Protein AF-V4UZD4-F1 (afdb_monomer)

Solvent-accessible surface area (backbone atoms only — not comparable to full-atom values): 6103 Å² total; per-residue (Å²): 132,57,80,69,66,77,44,46,91,41,92,93,30,60,66,68,76,42,76,93,79,80,92,80,88,84,89,83,81,92,60,79,69,57,59,57,54,53,52,51,52,54,51,52,51,25,53,78,70,69,66,61,73,81,91,63,98,68,89,87,91,84,89,85,88,86,88,84,86,88,86,90,81,80,90,77,83,81,89,85,88,134

InterPro domains:
  IPR036612 K Homology domain, type 1 superfamily [G3DSA:3.30.1370.10] (1-61)
  IPR045071 KH domain-containing BBP-like [PTHR11208] (29-71)

pLDDT: mean 72.92, std 15.08, range [44.41, 94.25]

Sequence (82 aa):
MTAGEKLKDKPGYEHLNEPLHMLVEAEFPEDESLDHYKKQQLRELAMLNGTLREESPSMSPSMSPSMSPFNNAGMKCAETGR

Mean predicted aligned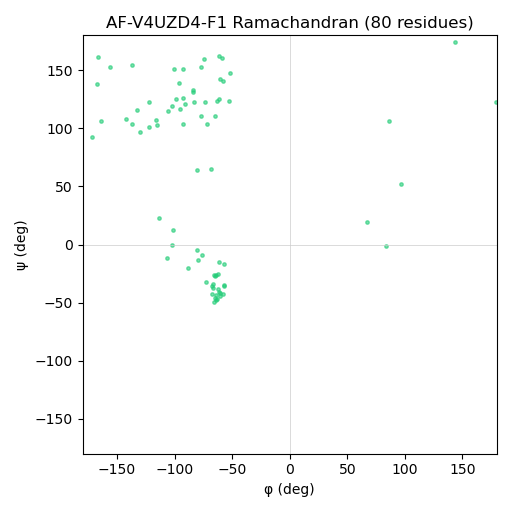 error: 17.57 Å

Radius of gyration: 25.88 Å; Cα contacts (8 Å, |Δi|>4): 14; chains: 1; bounding box: 53×65×50 Å

Structure (mmCIF, N/CA/C/O backbone):
data_AF-V4UZD4-F1
#
_entry.id   AF-V4UZD4-F1
#
loop_
_atom_site.group_PDB
_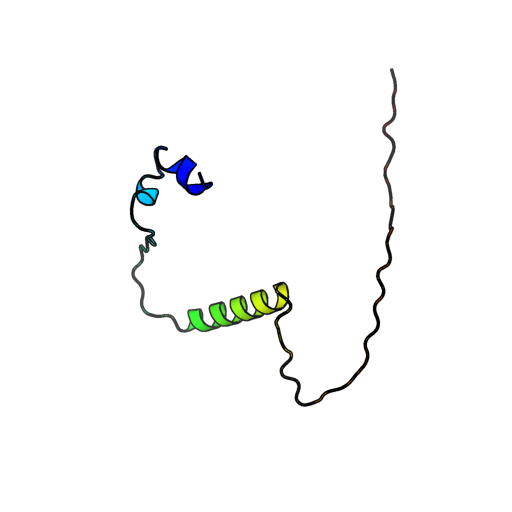atom_site.id
_atom_site.type_symbol
_atom_site.label_atom_id
_atom_site.label_alt_id
_atom_site.label_comp_id
_atom_site.label_asym_id
_atom_site.label_entity_id
_atom_site.label_seq_id
_atom_site.pdbx_PDB_ins_code
_atom_site.Cartn_x
_atom_site.Cartn_y
_atom_site.Cartn_z
_atom_site.occupancy
_atom_site.B_iso_or_equiv
_atom_site.auth_seq_id
_atom_site.auth_comp_id
_atom_site.auth_asym_id
_atom_site.auth_atom_id
_atom_site.pdbx_PDB_model_num
ATOM 1 N N . MET A 1 1 ? -20.982 -6.468 15.650 1.00 59.19 1 MET A N 1
ATOM 2 C CA . MET A 1 1 ? -20.784 -5.580 14.488 1.00 59.19 1 MET A CA 1
ATOM 3 C C . MET A 1 1 ? -19.306 -5.235 14.369 1.00 59.19 1 MET A C 1
ATOM 5 O O . MET A 1 1 ? -18.839 -4.300 15.015 1.00 59.19 1 MET A O 1
ATOM 9 N N . THR A 1 2 ? -18.570 -6.028 13.598 1.00 81.00 2 THR A N 1
ATOM 10 C CA . THR A 1 2 ? -17.200 -5.774 13.144 1.00 81.00 2 THR A CA 1
ATOM 11 C C . THR A 1 2 ? -17.148 -4.506 12.287 1.00 81.00 2 THR A C 1
ATOM 13 O O . THR A 1 2 ? -18.173 -4.028 11.796 1.00 81.00 2 THR A O 1
ATOM 16 N N . ALA A 1 3 ? -15.955 -3.936 12.108 1.00 78.06 3 ALA A N 1
ATOM 17 C CA . ALA A 1 3 ? -15.780 -2.727 11.304 1.00 78.06 3 ALA A CA 1
ATOM 18 C C . ALA A 1 3 ? -16.303 -2.897 9.862 1.00 78.06 3 ALA A C 1
ATOM 20 O O . ALA A 1 3 ? -16.912 -1.971 9.332 1.00 78.06 3 ALA A O 1
ATOM 21 N N . GLY A 1 4 ? -16.150 -4.091 9.274 1.00 75.44 4 GLY A N 1
ATOM 22 C CA . GLY A 1 4 ? -16.649 -4.407 7.932 1.00 75.44 4 GLY A CA 1
ATOM 23 C C . GLY A 1 4 ? -18.177 -4.436 7.829 1.00 75.44 4 GLY A C 1
ATOM 24 O O . GLY A 1 4 ? -18.734 -3.964 6.845 1.00 75.44 4 GLY A O 1
ATOM 25 N N . GLU A 1 5 ? -18.884 -4.901 8.864 1.00 82.00 5 GLU A N 1
ATOM 26 C CA . GLU A 1 5 ? -20.357 -4.950 8.861 1.00 82.00 5 GLU A CA 1
ATOM 27 C C . GLU A 1 5 ? -21.000 -3.556 8.831 1.00 82.00 5 GLU A C 1
ATOM 29 O O . GLU A 1 5 ? -22.094 -3.397 8.308 1.00 82.00 5 GLU A O 1
ATOM 34 N N . LYS A 1 6 ? -20.313 -2.525 9.338 1.00 84.06 6 LYS A N 1
ATOM 35 C CA . LYS A 1 6 ? -20.818 -1.138 9.362 1.00 84.06 6 LYS A CA 1
ATOM 36 C C . LYS A 1 6 ? -20.752 -0.433 7.999 1.00 84.06 6 LYS A C 1
ATOM 38 O O . LYS A 1 6 ? -21.224 0.698 7.884 1.00 84.06 6 LYS A O 1
ATOM 43 N N . LEU A 1 7 ? -20.101 -1.044 7.007 1.00 86.56 7 LEU A N 1
ATOM 44 C CA . LEU A 1 7 ? -19.850 -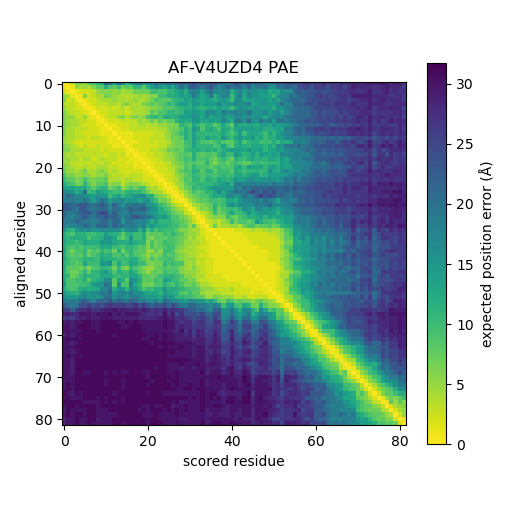0.444 5.693 1.00 86.56 7 LEU A CA 1
ATOM 45 C C . LEU A 1 7 ? -20.726 -1.029 4.576 1.00 86.56 7 LEU A C 1
ATOM 47 O O . LEU A 1 7 ? -20.782 -0.434 3.508 1.00 86.56 7 LEU A O 1
ATOM 51 N N . LYS A 1 8 ? -21.434 -2.136 4.825 1.00 83.12 8 LYS A N 1
ATOM 52 C CA . LYS A 1 8 ? -22.160 -2.912 3.802 1.00 83.12 8 LYS A CA 1
ATOM 53 C C . LYS A 1 8 ? -23.321 -2.185 3.116 1.00 83.12 8 LYS A C 1
ATOM 55 O O . LYS A 1 8 ? -23.624 -2.496 1.970 1.00 83.12 8 LYS A O 1
ATOM 60 N N . ASP A 1 9 ? -23.927 -1.210 3.790 1.00 82.50 9 ASP A N 1
ATOM 61 C CA . ASP A 1 9 ? -25.077 -0.447 3.276 1.00 82.50 9 ASP A CA 1
ATOM 62 C C . ASP A 1 9 ? -24.683 0.939 2.738 1.00 82.50 9 ASP A C 1
ATOM 64 O O . ASP A 1 9 ? -25.529 1.813 2.535 1.00 82.50 9 ASP A O 1
ATOM 68 N N . LYS A 1 10 ? -23.381 1.187 2.556 1.00 89.69 10 LYS A N 1
ATOM 69 C CA . LYS A 1 10 ? -22.870 2.449 2.014 1.00 89.69 10 LYS A CA 1
ATOM 70 C C . LYS A 1 10 ? -22.635 2.313 0.505 1.00 89.69 10 LYS A C 1
ATOM 72 O O . LYS A 1 10 ? -22.094 1.293 0.077 1.00 89.69 10 LYS A O 1
ATOM 77 N N . PRO A 1 11 ? -22.978 3.334 -0.303 1.00 89.88 11 PRO A N 1
ATOM 78 C CA . PRO A 1 11 ? -22.714 3.302 -1.740 1.00 89.88 11 PRO A CA 1
ATOM 79 C C . PRO A 1 11 ? -21.214 3.112 -2.015 1.00 89.88 11 PRO A C 1
ATOM 81 O O . PRO A 1 11 ? -20.380 3.671 -1.298 1.00 89.88 11 PRO A O 1
ATOM 84 N N . GLY A 1 12 ? -20.878 2.312 -3.032 1.00 87.62 12 GLY A N 1
ATOM 85 C CA . GLY A 1 12 ? -19.492 1.979 -3.394 1.00 87.62 12 GLY A CA 1
ATOM 86 C C . GLY A 1 12 ? -18.854 0.829 -2.602 1.00 87.62 12 GLY A C 1
ATOM 87 O O . GLY A 1 12 ? -17.725 0.453 -2.896 1.00 87.62 12 GLY A O 1
ATOM 88 N N . TYR A 1 13 ? -19.567 0.239 -1.638 1.00 91.19 13 TYR A N 1
ATOM 89 C CA . TYR A 1 13 ? -19.143 -0.954 -0.888 1.00 91.19 13 TYR A CA 1
ATOM 90 C C . TYR A 1 13 ? -20.024 -2.173 -1.182 1.00 91.19 13 TYR A C 1
ATOM 92 O O . TYR A 1 13 ? -20.099 -3.114 -0.393 1.00 91.19 13 TYR A O 1
ATOM 100 N N . GLU A 1 14 ? -20.690 -2.164 -2.334 1.00 90.19 14 GLU A N 1
ATOM 101 C CA . GLU A 1 14 ? -21.606 -3.218 -2.782 1.00 90.19 14 GLU A CA 1
ATOM 102 C C . GLU A 1 14 ? -20.909 -4.587 -2.827 1.00 90.19 14 GLU A C 1
ATOM 104 O O . GLU A 1 14 ? -21.475 -5.591 -2.394 1.00 90.19 14 GLU A O 1
ATOM 109 N N . HIS A 1 15 ? -19.623 -4.592 -3.188 1.00 89.06 15 HIS A N 1
ATOM 110 C CA . HIS A 1 15 ? -18.750 -5.764 -3.205 1.00 89.06 15 HIS A CA 1
ATOM 111 C C . HIS A 1 15 ? -18.552 -6.430 -1.825 1.00 89.06 15 HIS A C 1
ATOM 113 O O . HIS A 1 15 ? -18.047 -7.545 -1.749 1.00 89.06 15 HIS A O 1
ATOM 119 N N . LEU A 1 16 ? -18.901 -5.771 -0.709 1.00 88.50 16 LEU A N 1
ATOM 120 C CA . LEU A 1 16 ? -18.845 -6.366 0.639 1.00 88.50 16 LEU A CA 1
ATOM 121 C C . LEU A 1 16 ? -20.044 -7.276 0.942 1.00 88.50 16 LEU A C 1
ATOM 123 O O . LEU A 1 16 ? -20.038 -7.993 1.952 1.00 88.50 16 LEU A O 1
ATOM 127 N N . ASN A 1 17 ? -21.085 -7.203 0.111 1.00 87.38 17 ASN A N 1
ATOM 128 C CA . ASN A 1 17 ? -22.207 -8.140 0.115 1.00 87.38 17 ASN A CA 1
ATOM 129 C C . ASN A 1 17 ? -21.933 -9.339 -0.789 1.00 87.38 17 ASN A C 1
ATOM 131 O O . ASN A 1 17 ? -22.534 -10.400 -0.620 1.00 87.38 17 ASN A O 1
ATOM 135 N N . GLU A 1 18 ? -20.993 -9.177 -1.710 1.00 88.50 18 GLU A N 1
ATOM 136 C CA . GLU A 1 18 ? -20.438 -10.274 -2.467 1.00 88.50 18 GLU A CA 1
ATOM 137 C C . GLU A 1 18 ? -19.433 -11.039 -1.597 1.00 88.50 18 GLU A C 1
ATOM 139 O O . GLU A 1 18 ? -18.825 -10.490 -0.668 1.00 88.50 18 GLU A O 1
ATOM 144 N N . PRO A 1 19 ? -19.246 -12.336 -1.860 1.00 90.69 19 PRO A N 1
ATOM 145 C CA . PRO A 1 19 ? -18.110 -13.057 -1.313 1.00 90.69 19 PRO A CA 1
ATOM 146 C C . PRO A 1 19 ? -16.795 -12.318 -1.621 1.00 90.69 19 PRO A C 1
ATOM 148 O O . PRO A 1 19 ? -16.659 -11.686 -2.670 1.00 90.69 19 PRO A O 1
ATOM 151 N N . LEU A 1 20 ? -15.820 -12.412 -0.709 1.00 89.69 20 LEU A N 1
ATOM 152 C CA . LEU A 1 20 ? -14.511 -11.770 -0.858 1.00 89.69 20 LEU A CA 1
ATOM 153 C C . LEU A 1 20 ? -13.871 -12.146 -2.202 1.00 89.69 20 LEU A C 1
ATOM 155 O O . LEU A 1 20 ? -13.651 -13.327 -2.471 1.00 89.69 20 LEU A O 1
ATOM 159 N N . HIS A 1 21 ? -13.537 -11.143 -3.009 1.00 88.06 21 HIS A N 1
ATOM 160 C CA . HIS A 1 21 ? -12.943 -11.331 -4.326 1.00 88.06 21 HIS A CA 1
ATOM 161 C C . HIS A 1 21 ? -11.797 -10.348 -4.568 1.00 88.06 21 HIS A C 1
ATOM 163 O O . HIS A 1 21 ? -11.731 -9.271 -3.975 1.00 88.06 21 HIS A O 1
ATOM 169 N N . MET A 1 22 ? -10.877 -10.748 -5.444 1.00 84.69 22 MET A N 1
ATOM 170 C CA . MET A 1 22 ? -9.838 -9.878 -5.978 1.00 84.69 22 MET A CA 1
ATOM 171 C C . MET A 1 22 ? -10.258 -9.479 -7.383 1.00 84.69 22 MET A C 1
ATOM 173 O O . MET A 1 22 ? -10.418 -10.344 -8.243 1.00 84.69 22 MET A O 1
ATOM 177 N N . LEU A 1 23 ? -10.441 -8.184 -7.614 1.00 83.25 23 LEU A N 1
ATOM 178 C CA . LEU A 1 23 ? -10.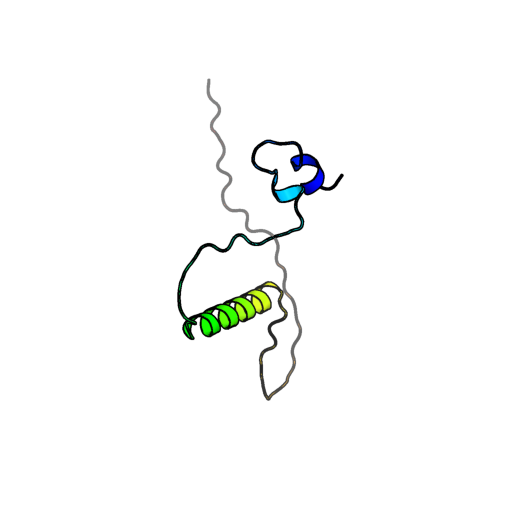609 -7.680 -8.966 1.00 83.25 23 LEU A CA 1
ATOM 179 C C . LEU A 1 23 ? -9.225 -7.639 -9.617 1.00 83.25 23 LEU A C 1
ATOM 181 O O . LEU A 1 23 ? -8.358 -6.874 -9.193 1.00 83.25 23 LEU A O 1
ATOM 185 N N . VAL A 1 24 ? -9.005 -8.511 -10.597 1.00 74.50 24 VAL A N 1
ATOM 186 C CA . VAL A 1 24 ? -7.756 -8.566 -11.357 1.00 74.50 24 VAL A CA 1
ATOM 187 C C . VAL A 1 24 ? -8.077 -8.231 -12.801 1.00 74.50 24 VAL A C 1
ATOM 189 O O . VAL A 1 24 ? -8.672 -9.031 -13.517 1.00 74.50 24 VAL A O 1
ATOM 192 N N . GLU A 1 25 ? -7.673 -7.039 -13.215 1.00 71.00 25 GLU A N 1
ATOM 193 C CA . GLU A 1 25 ? -7.801 -6.563 -14.588 1.00 71.00 25 GLU A CA 1
ATOM 194 C C . GLU A 1 25 ? -6.394 -6.378 -15.160 1.00 71.00 25 GLU A C 1
ATOM 196 O O . GLU A 1 25 ? -5.688 -5.437 -14.798 1.00 71.00 25 GLU A O 1
ATOM 201 N N . ALA A 1 26 ? -5.956 -7.321 -15.998 1.00 70.88 26 ALA A N 1
ATOM 202 C CA . ALA A 1 26 ? -4.674 -7.271 -16.701 1.00 70.88 26 ALA A CA 1
ATOM 203 C C . ALA A 1 26 ? -4.613 -8.326 -17.822 1.00 70.88 26 ALA A C 1
ATOM 205 O O . ALA A 1 26 ? -5.330 -9.323 -17.772 1.00 70.88 26 ALA A O 1
ATOM 206 N N . GLU A 1 27 ? -3.695 -8.163 -18.778 1.00 68.38 27 GLU A N 1
ATOM 207 C CA . GLU A 1 27 ? -3.320 -9.217 -19.733 1.00 68.38 27 GLU A CA 1
ATOM 208 C C . GLU A 1 27 ? -1.796 -9.249 -19.917 1.00 68.38 27 GLU A C 1
ATOM 210 O O . GLU A 1 27 ? -1.271 -8.379 -20.606 1.00 68.38 27 GLU A O 1
ATOM 215 N N . PHE A 1 28 ? -1.089 -10.230 -19.319 1.00 62.06 28 PHE A N 1
ATOM 216 C CA . PHE A 1 28 ? 0.367 -10.428 -19.493 1.00 62.06 28 PHE A CA 1
ATOM 217 C C . PHE A 1 28 ? 0.841 -11.881 -19.226 1.00 62.06 28 PHE A C 1
ATOM 219 O O . PHE A 1 28 ? 0.204 -12.586 -18.439 1.00 62.06 28 PHE A O 1
ATOM 226 N N . PRO A 1 29 ? 1.960 -12.331 -19.846 1.00 64.25 29 PRO A N 1
ATOM 227 C CA . PRO A 1 29 ? 2.596 -13.629 -19.569 1.00 64.25 29 PRO A CA 1
ATOM 228 C C . PRO A 1 29 ? 3.372 -13.658 -18.235 1.00 64.25 29 PRO A C 1
ATOM 230 O O . PRO A 1 29 ? 3.743 -12.609 -17.710 1.00 64.25 29 PRO A O 1
ATOM 233 N N . GLU A 1 30 ? 3.623 -14.862 -17.695 1.00 67.88 30 GLU A N 1
ATOM 234 C CA . GLU A 1 30 ? 4.309 -15.059 -16.405 1.00 67.88 30 GLU A CA 1
ATOM 235 C C . GLU A 1 30 ? 5.741 -14.509 -16.415 1.00 67.88 30 GLU A C 1
ATOM 237 O O . GLU A 1 30 ? 6.565 -14.874 -17.254 1.00 67.88 30 GLU A O 1
ATOM 242 N N . ASP A 1 31 ? 6.026 -13.634 -15.452 1.00 62.19 31 ASP A N 1
ATOM 243 C CA . ASP A 1 31 ? 7.317 -12.977 -15.286 1.00 62.19 31 ASP A CA 1
ATOM 244 C C . ASP A 1 31 ? 8.073 -13.588 -14.093 1.00 62.19 31 ASP A C 1
ATOM 246 O O . ASP A 1 31 ? 7.656 -13.449 -1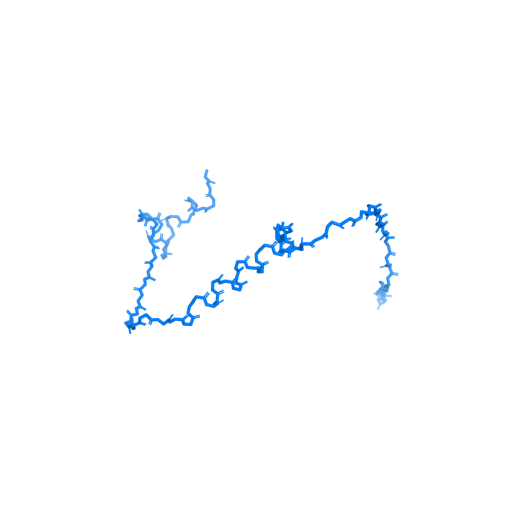2.937 1.00 62.19 31 ASP A O 1
ATOM 250 N N . GLU A 1 32 ? 9.204 -14.248 -14.368 1.00 61.44 32 GLU A N 1
ATOM 251 C CA . GLU A 1 32 ? 10.114 -14.829 -13.364 1.00 61.44 32 GLU A CA 1
ATOM 252 C C . GLU A 1 32 ? 10.636 -13.779 -12.357 1.00 61.44 32 GLU A C 1
ATOM 254 O O . GLU A 1 32 ? 11.082 -14.120 -11.257 1.00 61.44 32 GLU A O 1
ATOM 259 N N . SER A 1 33 ? 10.524 -12.482 -12.669 1.00 61.69 33 SER A N 1
ATOM 260 C CA . SER A 1 33 ? 10.861 -11.388 -11.752 1.00 61.69 33 SER A CA 1
ATOM 261 C C . SER A 1 33 ? 9.996 -11.360 -10.477 1.00 61.69 33 SER A C 1
ATOM 263 O O . SER A 1 33 ? 10.458 -10.902 -9.423 1.00 61.69 33 SER A O 1
ATOM 265 N N . LEU A 1 34 ? 8.772 -11.909 -10.521 1.00 65.81 34 LEU A N 1
ATOM 266 C CA . LEU A 1 34 ? 7.833 -11.935 -9.390 1.00 65.81 34 LEU A CA 1
ATOM 267 C C . LEU A 1 34 ? 8.342 -12.774 -8.209 1.00 65.81 34 LEU A C 1
ATOM 269 O O . LEU A 1 34 ? 8.004 -12.495 -7.051 1.00 65.81 34 LEU A O 1
ATOM 273 N N . ASP A 1 35 ? 9.185 -13.771 -8.471 1.00 71.62 35 ASP A N 1
ATOM 274 C CA . ASP A 1 35 ? 9.719 -14.664 -7.442 1.00 71.62 35 ASP A CA 1
ATOM 275 C C . ASP A 1 35 ? 10.754 -13.984 -6.550 1.00 71.62 35 ASP A C 1
ATOM 277 O O . ASP A 1 35 ? 10.836 -14.268 -5.349 1.00 71.62 35 ASP A O 1
ATOM 281 N N . HIS A 1 36 ? 11.520 -13.044 -7.099 1.00 81.50 36 HIS A N 1
ATOM 282 C CA . HIS A 1 36 ? 12.491 -12.281 -6.322 1.00 81.50 36 HIS A CA 1
ATOM 283 C C . HIS A 1 36 ? 11.797 -11.359 -5.320 1.00 81.50 36 HIS A C 1
ATOM 285 O O . HIS A 1 36 ? 12.184 -11.308 -4.149 1.00 81.50 36 HIS A O 1
ATOM 291 N N . TYR A 1 37 ? 10.729 -10.687 -5.751 1.00 82.75 37 TYR A N 1
ATOM 292 C CA . TYR A 1 37 ? 9.994 -9.758 -4.900 1.00 82.75 37 TYR A CA 1
ATOM 293 C C . TYR A 1 37 ? 9.322 -10.469 -3.723 1.00 82.75 37 TYR A C 1
ATOM 295 O O . TYR A 1 37 ? 9.468 -10.049 -2.575 1.00 82.75 37 TYR A O 1
ATOM 303 N N . LYS A 1 38 ? 8.655 -11.603 -3.972 1.00 83.69 38 LYS A N 1
ATOM 304 C CA . LYS A 1 38 ? 8.012 -12.396 -2.911 1.00 83.69 38 LYS A CA 1
ATOM 305 C C . LYS A 1 38 ? 9.019 -12.886 -1.871 1.00 83.69 38 LYS A C 1
ATOM 307 O O . LYS A 1 38 ? 8.747 -12.816 -0.674 1.00 83.69 38 LYS A O 1
ATOM 312 N N . LYS A 1 39 ? 10.198 -13.338 -2.308 1.00 85.62 39 LYS A N 1
ATOM 313 C CA . LYS A 1 39 ? 11.270 -13.778 -1.401 1.00 85.62 39 LYS A CA 1
ATOM 314 C C . LYS A 1 39 ? 11.781 -12.632 -0.532 1.00 85.62 39 LYS A C 1
ATOM 316 O O . LYS A 1 39 ? 11.937 -12.812 0.674 1.00 85.62 39 LYS A O 1
ATOM 321 N N . GLN A 1 40 ? 11.980 -11.454 -1.118 1.00 89.62 40 GLN A N 1
ATOM 322 C CA . GLN A 1 40 ? 12.388 -10.269 -0.368 1.00 89.62 40 GLN A CA 1
ATOM 323 C C . GLN A 1 40 ? 11.326 -9.858 0.664 1.00 89.62 40 GLN A C 1
ATOM 325 O O . GLN A 1 40 ? 11.663 -9.668 1.831 1.00 89.62 40 GLN A O 1
ATOM 330 N N . GLN A 1 41 ? 10.048 -9.801 0.272 1.00 92.19 41 GLN A N 1
ATOM 331 C CA . GLN A 1 41 ? 8.938 -9.467 1.175 1.00 92.19 41 GLN A CA 1
ATOM 332 C C . GLN A 1 41 ? 8.855 -10.430 2.367 1.00 92.19 41 GLN A C 1
ATOM 334 O O . GLN A 1 41 ? 8.700 -10.003 3.509 1.00 92.19 41 GLN A O 1
ATOM 339 N N . LEU A 1 42 ? 9.018 -11.735 2.129 1.00 89.88 42 LEU A N 1
ATOM 340 C CA . LEU A 1 42 ? 9.009 -12.737 3.198 1.00 89.88 42 LEU A CA 1
ATOM 341 C C . LEU A 1 42 ? 10.202 -12.590 4.146 1.00 89.88 42 LEU A C 1
ATOM 343 O O . LEU A 1 42 ? 10.047 -12.749 5.358 1.00 89.88 42 LEU A O 1
ATOM 347 N N . ARG A 1 43 ? 11.380 -12.245 3.615 1.00 91.12 43 ARG A N 1
ATOM 348 C CA . ARG A 1 43 ? 12.559 -11.956 4.435 1.00 91.12 43 ARG A CA 1
ATOM 349 C C . ARG A 1 43 ? 12.333 -10.729 5.321 1.00 91.12 43 ARG A C 1
ATOM 351 O O . ARG A 1 43 ? 12.609 -10.791 6.515 1.00 91.12 43 ARG A O 1
ATOM 358 N N . GLU A 1 44 ? 11.827 -9.633 4.762 1.00 92.12 44 GLU A N 1
ATOM 359 C CA . GLU A 1 44 ? 11.508 -8.407 5.509 1.00 92.12 44 GLU A CA 1
ATOM 360 C C . GLU A 1 44 ? 10.457 -8.647 6.591 1.00 92.12 44 GLU A C 1
ATOM 362 O O . GLU A 1 44 ? 10.651 -8.242 7.737 1.00 92.12 44 GLU A O 1
ATOM 367 N N . LEU A 1 45 ? 9.396 -9.386 6.268 1.00 92.44 45 LEU A N 1
ATOM 368 C CA . LEU A 1 45 ? 8.360 -9.747 7.229 1.00 92.44 45 LEU A CA 1
ATOM 369 C C . LEU A 1 45 ? 8.925 -10.582 8.388 1.00 92.44 45 LEU A C 1
ATOM 371 O O . LEU A 1 45 ? 8.578 -10.345 9.544 1.00 92.44 45 LEU A O 1
ATOM 375 N N . ALA A 1 46 ? 9.831 -11.521 8.105 1.00 91.62 46 ALA A N 1
ATOM 376 C CA . ALA A 1 46 ? 10.497 -12.313 9.136 1.00 91.62 46 ALA A CA 1
ATOM 377 C C . ALA A 1 46 ? 11.422 -11.465 10.025 1.00 91.62 46 ALA A C 1
ATOM 379 O O . ALA A 1 46 ? 11.516 -11.733 11.223 1.00 91.62 46 ALA A O 1
ATOM 380 N N . MET A 1 47 ? 12.073 -10.433 9.474 1.00 92.12 47 MET A N 1
ATOM 381 C CA . MET A 1 47 ? 12.847 -9.473 10.272 1.00 92.12 47 MET A CA 1
ATOM 382 C C . MET A 1 47 ? 11.940 -8.665 11.202 1.00 92.12 47 MET A C 1
ATOM 384 O O . MET A 1 47 ? 12.209 -8.597 12.398 1.00 92.12 47 MET A O 1
ATOM 388 N N . LEU A 1 48 ? 10.849 -8.095 10.679 1.00 94.25 48 LEU A N 1
ATOM 389 C CA . LEU A 1 48 ? 9.912 -7.277 11.461 1.00 94.25 48 LEU A CA 1
ATOM 390 C C . LEU A 1 48 ? 9.233 -8.074 12.577 1.00 94.25 48 LEU A C 1
ATOM 392 O O . LEU A 1 48 ? 9.060 -7.571 13.684 1.00 94.25 48 LEU A O 1
A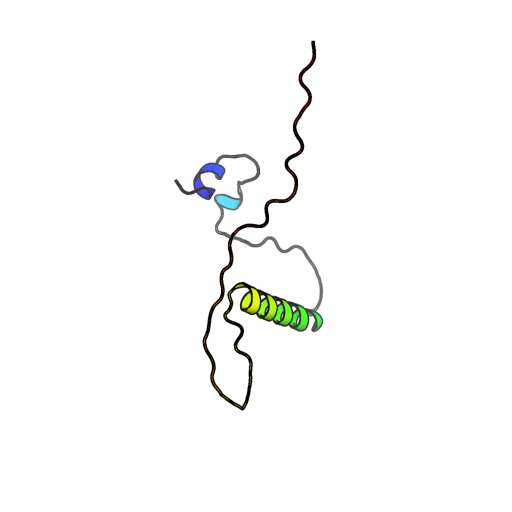TOM 396 N N . ASN A 1 49 ? 8.898 -9.332 12.301 1.00 92.50 49 ASN A N 1
ATOM 397 C CA . ASN A 1 49 ? 8.296 -10.224 13.285 1.00 92.50 49 ASN A CA 1
ATOM 398 C C . ASN A 1 49 ? 9.329 -10.856 14.237 1.00 92.50 49 ASN A C 1
ATOM 400 O O . ASN A 1 49 ? 8.941 -11.579 15.152 1.00 92.50 49 ASN A O 1
ATOM 404 N N . GLY A 1 50 ? 10.632 -10.617 14.033 1.00 89.00 50 GLY A N 1
ATOM 405 C CA . GLY A 1 50 ? 11.709 -11.189 14.847 1.00 89.00 50 GLY A CA 1
ATOM 406 C C . GLY A 1 50 ? 11.871 -12.707 14.701 1.00 89.00 50 GLY A C 1
ATOM 407 O O . GLY A 1 50 ? 12.444 -13.353 15.574 1.00 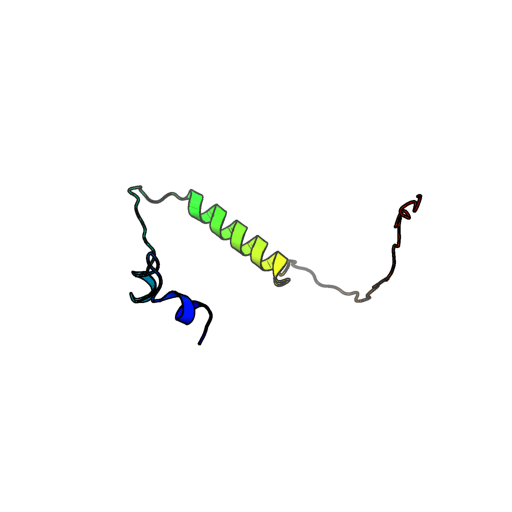89.00 50 GLY A O 1
ATOM 408 N N . THR A 1 51 ? 11.352 -13.296 13.620 1.00 87.94 51 THR A N 1
ATOM 409 C CA . THR A 1 51 ? 11.376 -14.745 13.355 1.00 87.94 51 THR A CA 1
ATOM 410 C C . THR A 1 51 ? 12.440 -15.153 12.343 1.00 87.94 51 THR A C 1
ATOM 412 O O . THR A 1 51 ? 12.546 -16.335 12.011 1.00 87.94 51 THR A O 1
ATOM 415 N N . LEU A 1 52 ? 13.206 -14.196 11.814 1.00 82.62 52 LEU A N 1
ATOM 416 C CA . LEU A 1 52 ? 14.333 -14.487 10.941 1.00 82.62 52 LEU A CA 1
ATOM 417 C C . LEU A 1 52 ? 15.396 -15.253 11.745 1.00 82.62 52 LEU A C 1
ATOM 419 O O . LEU A 1 52 ? 16.006 -14.712 12.663 1.00 82.62 52 LEU A O 1
ATOM 423 N N . ARG A 1 53 ? 15.586 -16.534 11.423 1.00 70.44 53 ARG A N 1
ATOM 424 C CA . ARG A 1 53 ? 16.634 -17.372 12.015 1.00 70.44 53 ARG A CA 1
ATOM 425 C C . ARG A 1 53 ? 17.857 -17.235 11.129 1.00 70.44 53 ARG A C 1
ATOM 427 O O . ARG A 1 53 ? 17.757 -17.562 9.954 1.00 70.44 53 ARG A O 1
ATOM 434 N N . GLU A 1 54 ? 18.976 -16.775 11.671 1.00 60.53 54 GLU A N 1
ATOM 435 C CA . GLU A 1 54 ? 20.221 -16.808 10.910 1.00 60.53 54 GLU A CA 1
ATOM 436 C C . GLU A 1 54 ? 20.582 -18.268 10.621 1.00 60.53 54 GLU A C 1
ATOM 438 O O . GLU A 1 54 ? 20.670 -19.092 11.540 1.00 60.53 54 GLU A O 1
ATOM 443 N N . GLU A 1 55 ? 20.742 -18.619 9.348 1.00 56.22 55 GLU A N 1
ATOM 444 C CA . GLU A 1 55 ? 21.290 -19.903 8.924 1.00 56.22 55 GLU A CA 1
ATOM 445 C C . GLU A 1 55 ? 22.786 -20.029 9.281 1.00 56.22 55 GLU A C 1
ATOM 447 O O . GLU A 1 55 ? 23.648 -20.123 8.416 1.00 56.22 55 GLU A O 1
ATOM 452 N N . SER A 1 56 ? 23.130 -20.047 10.570 1.00 47.25 56 SER A N 1
ATOM 453 C CA . SER A 1 56 ? 24.519 -20.172 11.028 1.00 47.25 56 SER A CA 1
ATOM 454 C C . SER A 1 56 ? 24.869 -21.628 11.336 1.00 47.25 56 SER A C 1
ATOM 456 O O . SER A 1 56 ? 24.345 -22.184 12.307 1.00 47.25 56 SER A O 1
ATOM 458 N N . PRO A 1 57 ? 25.821 -22.263 10.626 1.00 51.03 57 PRO A N 1
ATOM 459 C CA . PRO A 1 57 ? 26.453 -23.472 11.123 1.00 51.03 57 PRO A CA 1
ATOM 460 C C . PRO A 1 57 ? 27.548 -23.110 12.144 1.00 51.03 57 PRO A C 1
ATOM 462 O O . PRO A 1 57 ? 28.717 -23.368 11.903 1.00 51.03 57 PRO A O 1
ATOM 465 N N . SER A 1 58 ? 27.179 -22.504 13.282 1.00 47.38 58 SER A N 1
ATOM 466 C CA . SER A 1 58 ? 27.921 -22.588 14.557 1.00 47.38 58 SER A CA 1
ATOM 467 C C . SER A 1 58 ? 27.250 -21.756 15.654 1.00 47.38 58 SER A C 1
ATOM 469 O O . SER A 1 58 ? 27.085 -20.545 15.538 1.00 47.38 58 SER A O 1
ATOM 471 N N . MET A 1 59 ? 26.908 -22.439 16.739 1.00 55.28 59 MET A N 1
ATOM 472 C CA . MET A 1 59 ? 26.444 -21.916 18.022 1.00 55.28 59 MET A CA 1
ATOM 473 C C . MET A 1 59 ? 27.454 -20.970 18.701 1.00 55.28 59 MET A C 1
ATOM 475 O O . MET A 1 59 ? 28.659 -21.144 18.515 1.00 55.28 59 MET A O 1
ATOM 479 N N . SER A 1 60 ? 26.969 -20.145 19.647 1.00 45.50 60 SER A N 1
ATOM 480 C CA . SER A 1 60 ? 27.358 -20.087 21.092 1.00 45.50 60 SER A CA 1
ATOM 481 C C . SER A 1 60 ? 27.356 -18.627 21.654 1.00 45.50 60 SER A C 1
ATOM 483 O O . SER A 1 60 ? 27.082 -17.699 20.903 1.00 45.50 60 SER A O 1
ATOM 485 N N . PRO A 1 61 ? 27.561 -18.360 22.966 1.00 54.00 61 PRO A N 1
ATOM 486 C CA . PRO A 1 61 ? 26.485 -18.160 23.946 1.00 54.00 61 PRO A CA 1
ATOM 487 C C . PRO A 1 61 ? 26.709 -16.911 24.841 1.00 54.00 61 PRO A C 1
ATOM 489 O O . PRO A 1 61 ? 27.636 -16.889 25.643 1.00 54.00 61 PRO A O 1
ATOM 492 N N . SER A 1 62 ? 25.869 -15.874 24.784 1.00 46.78 62 SER A N 1
ATOM 493 C CA . SER A 1 62 ? 25.896 -14.807 25.805 1.00 46.78 62 SER A CA 1
ATOM 494 C C . SER A 1 62 ? 24.625 -13.960 25.772 1.00 46.78 62 SER A C 1
ATOM 496 O O . SER A 1 62 ? 24.398 -13.163 24.868 1.00 46.78 62 SER A O 1
ATOM 498 N N . MET A 1 63 ? 23.785 -14.169 26.777 1.00 57.19 63 MET A N 1
ATOM 499 C CA . MET A 1 63 ? 22.655 -13.322 27.139 1.00 57.19 63 MET A CA 1
ATOM 500 C C . MET A 1 63 ? 23.164 -12.179 28.029 1.00 57.19 63 MET A C 1
ATOM 502 O O . MET A 1 63 ? 23.822 -12.481 29.023 1.00 57.19 63 MET A O 1
ATOM 506 N N . SER A 1 64 ? 22.817 -10.909 27.756 1.00 48.66 64 SER A N 1
ATOM 507 C CA . SER A 1 64 ? 22.558 -9.880 28.795 1.00 48.66 64 SER A CA 1
ATOM 508 C C . SER A 1 64 ? 21.892 -8.596 28.236 1.00 48.66 64 SER A C 1
ATOM 510 O O . SER A 1 64 ? 22.308 -8.127 27.177 1.00 48.66 64 SER A O 1
ATOM 512 N N . PRO A 1 65 ? 20.885 -8.007 28.928 1.00 60.56 65 PRO A N 1
ATOM 513 C CA . PRO A 1 65 ? 20.067 -6.882 28.455 1.00 60.56 65 PRO A CA 1
ATOM 514 C C . PRO A 1 65 ? 20.502 -5.519 29.039 1.00 60.56 65 PRO A C 1
ATOM 516 O O . PRO A 1 6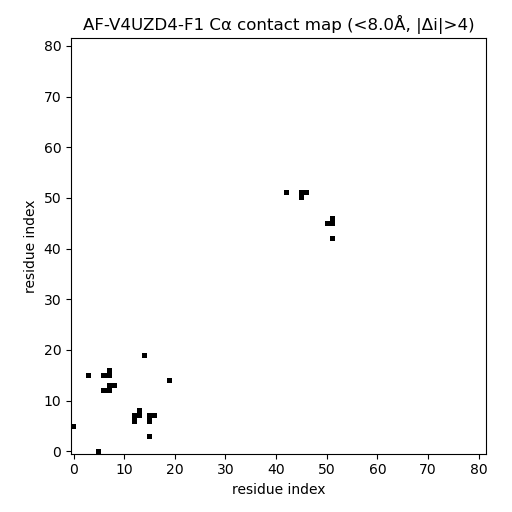5 ? 20.955 -5.446 30.178 1.00 60.56 65 PRO A O 1
ATOM 519 N N . SER A 1 66 ? 20.280 -4.415 28.315 1.00 57.47 66 SER A N 1
ATOM 520 C CA . SER A 1 66 ? 20.315 -3.059 28.891 1.00 57.47 66 SER A CA 1
ATOM 521 C C . SER A 1 66 ? 19.227 -2.181 28.265 1.00 57.47 66 SER A C 1
ATOM 523 O O . SER A 1 66 ? 19.305 -1.815 27.095 1.00 57.47 66 SER A O 1
ATOM 525 N N . MET A 1 67 ? 18.188 -1.876 29.047 1.00 58.09 67 MET A N 1
ATOM 526 C CA . MET A 1 67 ? 17.191 -0.840 28.764 1.00 58.09 67 MET A CA 1
ATOM 527 C C . MET A 1 67 ? 17.571 0.412 29.563 1.00 58.09 67 MET A C 1
ATOM 529 O O . MET A 1 67 ? 17.691 0.323 30.783 1.00 58.09 67 MET A O 1
ATOM 533 N N . SER A 1 68 ? 17.730 1.570 28.914 1.00 52.94 68 SER A N 1
ATOM 534 C CA . SER A 1 68 ? 17.932 2.855 29.606 1.00 52.94 68 SER A CA 1
ATOM 535 C C . SER A 1 68 ? 16.842 3.868 29.211 1.00 52.94 68 SER A C 1
ATOM 537 O O . SER A 1 68 ? 16.681 4.126 28.015 1.00 52.94 68 SER A O 1
ATOM 539 N N . PRO A 1 69 ? 16.071 4.428 30.168 1.00 64.62 69 PRO A N 1
ATOM 540 C CA . PRO A 1 69 ? 15.029 5.421 29.926 1.00 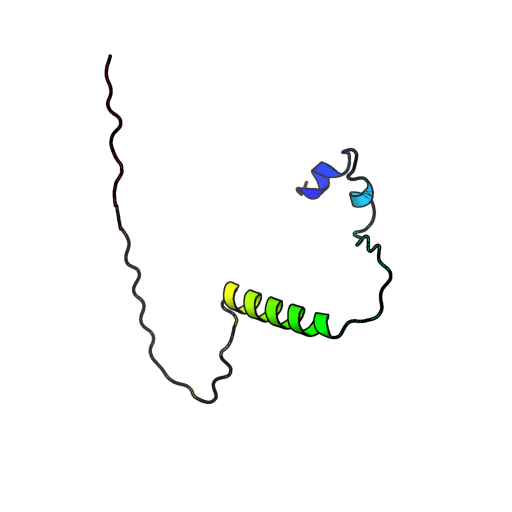64.62 69 PRO A CA 1
ATOM 541 C C . PRO A 1 69 ? 15.591 6.851 30.061 1.00 64.62 69 PRO A C 1
ATOM 543 O O . PRO A 1 69 ? 16.473 7.094 30.875 1.00 64.62 69 PRO A O 1
ATOM 546 N N . PHE A 1 70 ? 15.009 7.809 29.334 1.00 52.97 70 PHE A N 1
ATOM 547 C CA . PHE A 1 70 ? 15.258 9.266 29.367 1.00 52.97 70 PHE A CA 1
ATOM 548 C C . PHE A 1 70 ? 16.402 9.815 28.494 1.00 52.97 70 PHE A C 1
ATOM 550 O O . PHE A 1 70 ? 17.573 9.797 28.854 1.00 52.97 70 PHE A O 1
ATOM 557 N N . ASN A 1 71 ? 16.011 10.479 27.401 1.00 56.91 71 ASN A N 1
ATOM 558 C CA . ASN A 1 71 ? 16.756 11.605 26.840 1.00 56.91 71 ASN A CA 1
ATOM 559 C C . ASN A 1 71 ? 15.764 12.761 26.618 1.00 56.91 71 ASN A C 1
ATOM 561 O O . ASN A 1 71 ? 15.005 12.759 25.651 1.00 56.91 71 ASN A O 1
ATOM 565 N N . ASN A 1 72 ? 15.687 13.697 27.568 1.00 60.56 72 ASN A N 1
ATOM 566 C CA . ASN A 1 72 ? 14.863 14.902 27.460 1.00 60.56 72 ASN A CA 1
ATOM 567 C C . ASN A 1 72 ? 15.727 16.030 26.884 1.00 60.56 72 ASN A C 1
ATOM 569 O O . ASN A 1 72 ? 16.551 16.601 27.594 1.00 60.56 72 ASN A O 1
ATOM 573 N N . ALA A 1 73 ? 15.535 16.342 25.603 1.00 54.97 73 ALA A N 1
ATOM 574 C CA . ALA A 1 73 ? 16.138 17.496 24.953 1.00 54.97 73 ALA A CA 1
ATOM 575 C C . ALA A 1 73 ? 15.040 18.397 24.365 1.00 54.97 73 ALA A C 1
ATOM 577 O O . ALA A 1 73 ? 14.525 18.151 23.278 1.00 54.97 73 ALA A O 1
ATOM 578 N N . GLY A 1 74 ? 14.727 19.482 25.082 1.00 59.41 74 GLY A N 1
ATOM 579 C CA . GLY A 1 74 ? 14.366 20.752 24.444 1.00 59.41 74 GLY A CA 1
ATOM 580 C C . GLY A 1 74 ? 12.880 21.083 24.269 1.00 59.41 74 GLY A C 1
ATOM 581 O O . GLY A 1 74 ? 12.471 21.490 23.180 1.00 59.41 74 GLY A O 1
ATOM 582 N N . MET A 1 75 ? 12.074 21.014 25.332 1.00 64.88 75 MET A N 1
ATOM 583 C CA . MET A 1 75 ? 10.812 21.770 25.396 1.00 64.88 75 MET A CA 1
ATOM 584 C C . MET A 1 75 ? 11.134 23.265 25.572 1.00 64.88 75 MET A C 1
ATOM 586 O O . MET A 1 75 ? 11.532 23.700 26.648 1.00 64.88 75 MET A O 1
ATOM 590 N N . LYS A 1 76 ? 11.007 24.053 24.502 1.00 69.00 76 LYS A N 1
ATOM 591 C CA . LYS A 1 76 ? 11.153 25.519 24.517 1.00 69.00 76 LYS A CA 1
ATOM 592 C C . LYS A 1 76 ? 9.834 26.170 24.957 1.00 69.00 76 LYS A C 1
ATOM 594 O O . LYS A 1 76 ? 8.801 25.917 24.343 1.00 69.00 76 LYS A O 1
ATOM 599 N N . CYS A 1 77 ? 9.880 26.960 26.031 1.00 70.31 77 CYS A N 1
ATOM 600 C CA . CYS A 1 77 ? 8.747 27.701 26.594 1.00 70.31 77 CYS A CA 1
ATOM 601 C C . CYS A 1 77 ? 8.159 28.705 25.587 1.00 70.31 77 CYS A C 1
ATOM 603 O O . CYS A 1 77 ? 8.903 29.345 24.847 1.00 70.31 77 CYS A O 1
ATOM 605 N N . ALA A 1 78 ? 6.833 28.857 25.581 1.00 66.69 78 ALA A N 1
ATOM 606 C CA . ALA A 1 78 ? 6.149 29.936 24.873 1.00 66.69 78 ALA A CA 1
ATOM 607 C C . ALA A 1 78 ? 6.116 31.203 25.748 1.00 66.69 78 ALA A C 1
ATOM 609 O O . ALA A 1 78 ? 5.780 31.130 26.930 1.00 66.69 78 ALA A O 1
ATOM 610 N N . GLU A 1 79 ? 6.472 32.345 25.159 1.00 67.69 79 GLU A N 1
ATOM 611 C CA . GLU A 1 79 ? 6.416 33.676 25.774 1.00 67.69 79 GLU A CA 1
ATOM 612 C C . GLU A 1 79 ? 4.949 34.144 25.865 1.00 67.69 79 GLU A C 1
ATOM 614 O O . GLU A 1 79 ? 4.253 34.224 24.850 1.00 67.69 79 GLU A O 1
ATOM 619 N N . THR A 1 80 ? 4.472 34.463 27.069 1.00 52.53 80 THR A N 1
ATOM 620 C CA . THR A 1 80 ? 3.173 35.122 27.291 1.00 52.53 80 THR A CA 1
ATOM 621 C C . THR A 1 80 ? 3.388 36.633 27.350 1.00 52.53 80 THR A C 1
ATOM 623 O O . THR A 1 80 ? 4.164 37.101 28.180 1.00 52.53 80 THR A O 1
ATOM 626 N N . GLY A 1 81 ? 2.669 37.408 26.528 1.00 62.34 81 GLY A N 1
ATOM 627 C CA . GLY A 1 81 ? 2.673 38.869 26.637 1.00 62.34 81 GLY A CA 1
ATOM 628 C C . GLY A 1 81 ? 1.660 39.603 25.753 1.00 62.34 81 GLY A C 1
ATOM 629 O O . GLY A 1 81 ? 1.980 39.969 24.624 1.00 62.34 81 GLY A O 1
ATOM 630 N N . ARG A 1 82 ? 0.465 39.870 26.293 1.00 44.41 82 ARG A N 1
ATOM 631 C CA . ARG A 1 82 ? -0.081 41.214 26.578 1.00 44.41 82 ARG A CA 1
ATOM 632 C C . ARG A 1 82 ? -1.352 41.102 27.410 1.00 44.41 82 ARG A C 1
ATOM 634 O O . ARG A 1 82 ? -2.149 40.184 27.129 1.00 44.41 82 ARG A O 1
#

Secondary structure (DSSP, 8-state):
--TTGGGTTSTT-GGGTSPP-----------THHHHHHHHHHHHHHHHTT------S------------------PPPPP--

Organism: Citrus clementina (NCBI:txid85681)

Foldseek 3Di:
DPPLVVCCPPPPNVCSVPPDDDDDDDDDDDDPVVVVVVVVVVCVVCVVVVNDDPPDPDDDDDDDDDDDDDDDDDDDDDDDDD